Protein AF-I1A5H7-F1 (afdb_monomer_lite)

Secondary structure (DSSP, 8-state):
-HHHHHHHHHHHHTSHHHHHHHHHHHHHHHHHHHHHHHH-TT--HHHHHHHHHHHHHHHHHHHHHHHHIIIIIIHHHHHHHHHHHHHS--HHHHHHHTTS-HHHHHHHHHHHHHHHHHHHTSPPPPTHHHHHHHHHHHHHHHHHHHHHHH-

Organism: NCBI:txid1131455

Structure (mmCIF, N/CA/C/O backbone):
data_AF-I1A5H7-F1
#
_entry.id   AF-I1A5H7-F1
#
loop_
_atom_site.group_PDB
_atom_site.id
_atom_site.type_symbol
_atom_site.label_atom_id
_atom_site.label_alt_id
_atom_site.label_comp_id
_atom_site.label_asym_id
_atom_site.label_entity_id
_atom_site.label_seq_id
_atom_site.pdbx_PDB_ins_code
_atom_site.Cartn_x
_atom_site.Cartn_y
_atom_site.Cartn_z
_atom_site.occupancy
_atom_site.B_iso_or_equiv
_atom_site.auth_seq_id
_atom_site.auth_comp_id
_atom_site.auth_asym_id
_atom_site.auth_atom_id
_atom_site.pdbx_PDB_model_num
ATOM 1 N N . MET A 1 1 ? 13.169 -11.296 19.322 1.00 62.72 1 MET A N 1
ATOM 2 C CA . MET A 1 1 ? 12.730 -10.074 18.607 1.00 62.72 1 MET A CA 1
ATOM 3 C C . MET A 1 1 ? 12.552 -10.312 17.104 1.00 62.72 1 MET A C 1
ATOM 5 O O . MET A 1 1 ? 11.438 -10.157 16.626 1.00 62.72 1 MET A O 1
ATOM 9 N N . ILE A 1 2 ? 13.574 -10.792 16.380 1.00 65.00 2 ILE A N 1
ATOM 10 C CA . ILE A 1 2 ? 13.511 -11.066 14.923 1.00 65.00 2 ILE A CA 1
ATOM 11 C C . ILE A 1 2 ? 12.393 -12.058 14.541 1.00 65.00 2 ILE A C 1
ATOM 13 O O . ILE A 1 2 ? 11.619 -11.797 13.626 1.00 65.00 2 ILE A O 1
ATOM 17 N N . ARG A 1 3 ? 12.229 -13.155 15.295 1.00 65.25 3 ARG A N 1
ATOM 18 C CA . ARG A 1 3 ? 11.170 -14.156 15.056 1.00 65.25 3 ARG A CA 1
ATOM 19 C C . ARG A 1 3 ? 9.748 -13.570 15.105 1.00 65.25 3 ARG A C 1
ATOM 21 O O . ARG A 1 3 ? 8.908 -13.980 14.312 1.00 65.25 3 ARG A O 1
ATOM 28 N N . ASN A 1 4 ? 9.511 -12.572 15.962 1.00 72.69 4 ASN A N 1
ATOM 29 C CA . ASN A 1 4 ? 8.218 -11.882 16.053 1.00 72.69 4 ASN A CA 1
ATOM 30 C C . ASN A 1 4 ? 7.985 -10.935 14.867 1.00 72.69 4 ASN A C 1
ATOM 32 O O . ASN A 1 4 ? 6.848 -10.708 14.471 1.00 72.69 4 ASN A O 1
ATOM 36 N N . ILE A 1 5 ? 9.048 -10.384 14.273 1.00 74.50 5 ILE A N 1
ATOM 37 C CA . ILE A 1 5 ? 8.934 -9.541 13.076 1.00 74.50 5 ILE A CA 1
ATOM 38 C C . ILE A 1 5 ? 8.510 -10.405 11.885 1.00 74.50 5 ILE A C 1
ATOM 40 O O . ILE A 1 5 ? 7.556 -10.064 11.190 1.00 74.50 5 ILE A O 1
ATOM 44 N N . PHE A 1 6 ? 9.154 -11.559 11.693 1.00 78.38 6 PHE A N 1
ATOM 45 C CA . PHE A 1 6 ? 8.797 -12.486 10.617 1.00 78.38 6 PHE A CA 1
ATOM 46 C C . PHE A 1 6 ? 7.381 -13.052 10.758 1.00 78.38 6 PHE A C 1
ATOM 48 O O . PHE A 1 6 ? 6.673 -13.149 9.754 1.00 78.38 6 PHE A O 1
ATOM 55 N N . SER A 1 7 ? 6.936 -13.389 11.976 1.00 78.19 7 SER A N 1
ATOM 56 C CA . SER A 1 7 ? 5.548 -13.821 12.189 1.00 78.19 7 SER A CA 1
ATOM 57 C C . SER A 1 7 ? 4.562 -12.708 11.838 1.00 78.19 7 SER A C 1
ATOM 59 O O . SER A 1 7 ? 3.627 -12.948 11.080 1.00 78.19 7 SER A O 1
ATOM 61 N N . ASN A 1 8 ? 4.826 -11.475 12.281 1.00 79.25 8 ASN A N 1
ATOM 62 C CA . ASN A 1 8 ? 3.967 -10.331 11.984 1.00 79.25 8 ASN A CA 1
ATOM 63 C C . ASN A 1 8 ? 3.888 -10.049 10.478 1.00 79.25 8 ASN A C 1
ATOM 65 O O . ASN A 1 8 ? 2.800 -9.820 9.961 1.00 79.25 8 ASN A O 1
ATOM 69 N N . ILE A 1 9 ? 5.013 -10.109 9.759 1.00 82.25 9 ILE A N 1
ATOM 70 C CA . ILE A 1 9 ? 5.043 -9.949 8.297 1.00 82.25 9 ILE A CA 1
ATOM 71 C C . ILE A 1 9 ? 4.201 -11.037 7.621 1.00 82.25 9 ILE A C 1
ATOM 73 O O . ILE A 1 9 ? 3.347 -10.728 6.788 1.00 82.25 9 ILE A O 1
ATOM 77 N N . LYS A 1 10 ? 4.397 -12.305 8.006 1.00 85.06 10 LYS A N 1
ATOM 78 C CA . LYS A 1 10 ? 3.643 -13.443 7.459 1.00 85.06 10 LYS A CA 1
ATOM 79 C C . LYS A 1 10 ? 2.139 -13.300 7.693 1.00 85.06 10 LYS A C 1
ATOM 81 O O . LYS A 1 10 ? 1.350 -13.654 6.817 1.00 85.06 10 LYS A O 1
ATOM 86 N N . ASP A 1 11 ? 1.745 -12.783 8.849 1.00 84.56 11 ASP A N 1
ATOM 87 C CA . ASP A 1 11 ? 0.341 -12.558 9.175 1.00 84.56 11 ASP A CA 1
ATOM 88 C C . ASP A 1 11 ? -0.251 -11.380 8.396 1.00 84.56 11 ASP A C 1
ATOM 90 O O . ASP A 1 11 ? -1.398 -11.468 7.959 1.00 84.56 11 ASP A O 1
ATOM 94 N N . GLU A 1 12 ? 0.511 -10.309 8.152 1.00 85.25 12 GLU A N 1
ATOM 95 C CA . GLU A 1 12 ? 0.067 -9.193 7.302 1.00 85.25 12 GLU A CA 1
ATOM 96 C C . GLU A 1 12 ? -0.161 -9.622 5.848 1.00 85.25 12 GLU A C 1
ATOM 98 O O . GLU A 1 12 ? -1.170 -9.228 5.262 1.00 85.25 12 GLU A O 1
ATOM 103 N N . PHE A 1 13 ? 0.691 -10.489 5.286 1.00 84.62 13 PHE A N 1
ATOM 104 C CA . PHE A 1 13 ? 0.500 -11.023 3.929 1.00 84.62 13 PHE A CA 1
ATOM 105 C C . PHE A 1 13 ? -0.827 -11.771 3.753 1.00 84.62 13 PHE A C 1
ATOM 107 O O . PHE A 1 13 ? -1.352 -11.823 2.649 1.00 84.62 13 PHE A O 1
ATOM 114 N N . LYS A 1 14 ? -1.414 -12.321 4.823 1.00 85.81 14 LYS A N 1
ATOM 115 C CA . LYS A 1 14 ? -2.718 -13.005 4.762 1.00 85.81 14 LYS A CA 1
ATOM 116 C C . LYS A 1 14 ? -3.908 -12.046 4.828 1.00 85.81 14 LYS A C 1
ATOM 118 O O . LYS A 1 14 ? -5.048 -12.464 4.612 1.00 85.81 14 LYS A O 1
ATOM 123 N N . LYS A 1 15 ? -3.696 -10.773 5.175 1.00 87.06 15 LYS A N 1
ATOM 124 C CA . LYS A 1 15 ? -4.795 -9.823 5.383 1.00 87.06 15 LYS A CA 1
ATOM 125 C C . LYS A 1 15 ? -5.260 -9.235 4.058 1.00 87.06 15 LYS A C 1
ATOM 127 O O . LYS A 1 15 ? -4.468 -8.762 3.253 1.00 87.06 15 LYS A O 1
ATOM 132 N N . LYS A 1 16 ? -6.583 -9.136 3.889 1.00 87.06 16 LYS A N 1
ATOM 133 C CA . LYS A 1 16 ? -7.209 -8.510 2.707 1.00 87.06 16 LYS A CA 1
ATOM 134 C C . LYS A 1 16 ? -6.690 -7.093 2.440 1.00 87.06 16 LYS A C 1
ATOM 136 O O . LYS A 1 16 ? -6.450 -6.741 1.294 1.00 87.06 16 LYS A O 1
ATOM 141 N N . HIS A 1 17 ? -6.470 -6.305 3.496 1.00 85.38 17 HIS A N 1
ATOM 142 C CA . HIS A 1 17 ? -5.977 -4.933 3.371 1.00 85.38 17 HIS A CA 1
ATOM 143 C C . HIS A 1 17 ? -4.606 -4.847 2.694 1.00 85.38 17 HIS A C 1
ATOM 145 O O . HIS A 1 17 ? -4.389 -3.908 1.936 1.00 85.38 17 HIS A O 1
ATOM 151 N N . PHE A 1 18 ? -3.714 -5.820 2.916 1.00 91.12 18 PHE A N 1
ATOM 152 C CA . PHE A 1 18 ? -2.419 -5.854 2.241 1.00 91.12 18 PHE A CA 1
ATOM 153 C C . PHE A 1 18 ? -2.599 -5.906 0.721 1.00 91.12 18 PHE A C 1
ATOM 155 O O . PHE A 1 18 ? -2.078 -5.046 0.014 1.00 91.12 18 PHE A O 1
ATOM 162 N N . TYR A 1 19 ? -3.423 -6.839 0.238 1.00 91.75 19 TYR A N 1
ATOM 163 C CA . TYR A 1 19 ? -3.720 -6.983 -1.186 1.00 91.75 19 TYR A CA 1
ATOM 164 C C . TYR A 1 19 ? -4.467 -5.782 -1.766 1.00 91.75 19 TYR A C 1
ATOM 166 O O . TYR A 1 19 ? -4.194 -5.392 -2.895 1.00 91.75 19 TYR A O 1
ATOM 174 N N . SER A 1 20 ? -5.371 -5.153 -1.007 1.00 91.50 20 SER A N 1
ATOM 175 C CA . SER A 1 20 ? -6.047 -3.931 -1.464 1.00 91.50 20 SER A CA 1
ATOM 176 C C . SER A 1 20 ? -5.057 -2.797 -1.740 1.00 91.50 20 SER A C 1
ATOM 178 O O . SER A 1 20 ? -5.151 -2.147 -2.779 1.00 91.50 20 SER A O 1
ATOM 180 N N . PHE A 1 21 ? -4.086 -2.578 -0.845 1.00 92.56 21 PHE A N 1
ATOM 181 C CA . PHE A 1 21 ? -3.037 -1.580 -1.071 1.00 92.56 21 PHE A CA 1
ATOM 182 C C . PHE A 1 21 ? -2.072 -2.002 -2.176 1.00 92.56 21 PHE A C 1
ATOM 184 O O . PHE A 1 21 ? -1.671 -1.163 -2.972 1.00 92.56 21 PHE A O 1
ATOM 191 N N . PHE A 1 22 ? -1.754 -3.288 -2.283 1.00 94.50 22 PHE A N 1
ATOM 192 C CA . PHE A 1 22 ? -0.909 -3.786 -3.362 1.00 94.50 22 PHE A CA 1
ATOM 193 C C . PHE A 1 22 ? -1.534 -3.549 -4.743 1.00 94.50 22 PHE A C 1
ATOM 195 O O . PHE A 1 22 ? -0.881 -3.003 -5.631 1.00 94.50 22 PHE A O 1
ATOM 202 N N . ILE A 1 23 ? -2.824 -3.865 -4.902 1.00 95.62 23 ILE A N 1
ATOM 203 C CA . ILE A 1 23 ? -3.583 -3.601 -6.133 1.00 95.62 23 ILE A CA 1
ATOM 204 C C . ILE A 1 23 ? -3.615 -2.101 -6.438 1.00 95.62 23 ILE A C 1
ATOM 206 O O . ILE A 1 23 ? -3.381 -1.717 -7.579 1.00 95.62 23 ILE A O 1
ATOM 210 N N . LEU A 1 24 ? -3.837 -1.246 -5.432 1.00 94.88 24 LEU A N 1
ATOM 211 C CA . LEU A 1 24 ? -3.755 0.210 -5.603 1.00 94.88 24 LEU A CA 1
ATOM 212 C C . LEU A 1 24 ? -2.385 0.626 -6.168 1.00 94.88 24 LEU A C 1
ATOM 214 O O . LEU A 1 24 ? -2.320 1.420 -7.103 1.00 94.88 24 LEU A O 1
ATOM 218 N N . GLY A 1 25 ? -1.299 0.059 -5.636 1.00 95.44 25 GLY A N 1
ATOM 219 C CA . GLY A 1 25 ? 0.056 0.302 -6.131 1.00 95.44 25 GLY A CA 1
ATOM 220 C C . GLY A 1 25 ? 0.233 -0.125 -7.588 1.00 95.44 25 GLY A C 1
ATOM 221 O O . GLY A 1 25 ? 0.780 0.634 -8.381 1.00 95.44 25 GLY A O 1
ATOM 222 N N . ILE A 1 26 ? -0.287 -1.297 -7.968 1.00 96.50 26 ILE A N 1
ATOM 223 C CA . ILE A 1 26 ? -0.255 -1.773 -9.361 1.00 96.50 26 ILE A CA 1
ATOM 224 C C . ILE A 1 26 ? -1.014 -0.814 -10.280 1.00 96.50 26 ILE A C 1
ATOM 226 O O . ILE A 1 26 ? -0.520 -0.486 -11.358 1.00 96.50 26 ILE A O 1
ATOM 230 N N . VAL A 1 27 ? -2.192 -0.341 -9.869 1.00 96.88 27 VAL A N 1
ATOM 231 C CA . VAL A 1 27 ? -2.989 0.610 -10.658 1.00 96.88 27 VAL A CA 1
ATOM 232 C C . VAL A 1 27 ? -2.221 1.915 -10.871 1.00 96.88 27 VAL A C 1
ATOM 234 O O . VAL A 1 27 ? -2.149 2.398 -11.995 1.00 96.88 27 VAL A O 1
ATOM 237 N N . ILE A 1 28 ? -1.588 2.460 -9.828 1.00 95.75 28 ILE A N 1
ATOM 238 C CA . ILE A 1 28 ? -0.770 3.678 -9.939 1.00 95.75 28 ILE A CA 1
ATOM 239 C C . ILE A 1 28 ? 0.427 3.446 -10.870 1.00 95.75 28 ILE A C 1
ATOM 241 O O . ILE A 1 28 ? 0.665 4.235 -11.783 1.00 95.75 28 ILE A O 1
ATOM 245 N N . PHE A 1 29 ? 1.152 2.346 -10.669 1.00 97.19 29 PHE A N 1
ATOM 246 C CA . PHE A 1 29 ? 2.314 1.988 -11.476 1.00 97.19 29 PHE A CA 1
ATOM 247 C C . PHE A 1 29 ? 1.953 1.854 -12.961 1.00 97.19 29 PHE A C 1
ATOM 249 O O . PHE A 1 29 ? 2.572 2.482 -13.819 1.00 97.19 29 PHE A O 1
ATOM 256 N N . THR A 1 30 ? 0.917 1.072 -13.267 1.00 95.94 30 THR A N 1
ATOM 257 C CA . THR A 1 30 ? 0.454 0.844 -14.644 1.00 95.94 30 THR A CA 1
ATOM 258 C C . THR A 1 30 ? -0.089 2.114 -15.279 1.00 95.94 30 THR A C 1
ATOM 260 O O . THR A 1 30 ? 0.204 2.367 -16.444 1.00 95.94 30 THR A O 1
ATOM 263 N N . PHE A 1 31 ? -0.803 2.953 -14.526 1.00 96.44 31 PHE A N 1
ATOM 264 C CA . PHE A 1 31 ? -1.275 4.245 -15.016 1.00 96.44 31 PHE A CA 1
ATOM 265 C C . PHE A 1 31 ? -0.117 5.139 -15.479 1.00 96.44 31 PHE A C 1
ATOM 267 O O . PHE A 1 31 ? -0.185 5.693 -16.575 1.00 96.44 31 PHE A O 1
ATOM 274 N N . ILE A 1 32 ? 0.968 5.233 -14.699 1.00 94.94 32 ILE A N 1
ATOM 275 C CA . ILE A 1 32 ? 2.162 6.012 -15.074 1.00 94.94 32 ILE A CA 1
ATOM 276 C C . ILE A 1 32 ? 2.784 5.466 -16.368 1.00 94.94 32 ILE A C 1
ATOM 278 O O . ILE A 1 32 ? 3.094 6.235 -17.280 1.00 94.94 32 ILE A O 1
ATOM 282 N N . VAL A 1 33 ? 2.939 4.143 -16.463 1.00 94.62 33 VAL A N 1
ATOM 283 C CA . VAL A 1 33 ? 3.532 3.485 -17.638 1.00 94.62 33 VAL A CA 1
ATOM 284 C C . VAL A 1 33 ? 2.669 3.698 -18.886 1.00 94.62 33 VAL A C 1
ATOM 286 O O . VAL A 1 33 ? 3.181 4.107 -19.926 1.00 94.62 33 VAL A O 1
ATOM 289 N N . VAL A 1 34 ? 1.355 3.482 -18.792 1.00 94.25 34 VAL A N 1
ATOM 290 C CA . VAL A 1 34 ? 0.422 3.663 -19.916 1.00 94.25 34 VAL A CA 1
ATOM 291 C C . VAL A 1 34 ? 0.375 5.125 -20.356 1.00 94.25 34 VAL A C 1
ATOM 293 O O . VAL A 1 34 ? 0.473 5.399 -21.551 1.00 94.25 34 VAL A O 1
ATOM 296 N N . ALA A 1 35 ? 0.291 6.071 -19.416 1.00 93.62 35 ALA A N 1
ATOM 297 C CA . ALA A 1 35 ? 0.281 7.500 -19.728 1.00 93.62 35 ALA A CA 1
ATOM 298 C C . ALA A 1 35 ? 1.530 7.933 -20.514 1.00 93.62 35 ALA A C 1
ATOM 300 O O . ALA A 1 35 ? 1.440 8.768 -21.416 1.00 93.62 35 ALA A O 1
ATOM 301 N N . TYR A 1 36 ? 2.686 7.338 -20.212 1.00 92.88 36 TYR A N 1
ATOM 302 C CA . TYR A 1 36 ? 3.916 7.584 -20.956 1.00 92.88 36 TYR A CA 1
ATOM 303 C C . TYR A 1 36 ? 3.831 7.081 -22.404 1.00 92.88 36 TYR A C 1
ATOM 305 O O . TYR A 1 36 ? 4.102 7.847 -23.327 1.00 92.88 36 TYR A O 1
ATOM 313 N N . PHE A 1 37 ? 3.404 5.834 -22.624 1.00 91.19 37 PHE A N 1
ATOM 314 C CA . PHE A 1 37 ? 3.316 5.261 -23.974 1.00 91.19 37 PHE A CA 1
ATOM 315 C C . PHE A 1 37 ? 2.252 5.921 -24.851 1.00 91.19 37 PHE A C 1
ATOM 317 O O . PHE A 1 37 ? 2.461 6.058 -26.054 1.00 91.19 37 PHE A O 1
ATOM 324 N N . VAL A 1 38 ? 1.149 6.390 -24.262 1.00 91.56 38 VAL A N 1
ATOM 325 C CA . VAL A 1 38 ? 0.142 7.183 -24.986 1.00 91.56 38 VAL A CA 1
ATOM 326 C C . VAL A 1 38 ? 0.755 8.477 -25.533 1.00 91.56 38 VAL A C 1
ATOM 328 O O . VAL A 1 38 ? 0.420 8.901 -26.636 1.00 91.56 38 VAL A O 1
ATOM 331 N N . ARG A 1 39 ? 1.675 9.100 -24.786 1.00 91.56 39 ARG A N 1
ATOM 332 C CA . ARG A 1 39 ? 2.352 10.337 -25.200 1.00 91.56 39 ARG A CA 1
ATOM 333 C C . ARG A 1 39 ? 3.535 10.091 -26.142 1.00 91.56 39 ARG A C 1
ATOM 335 O O . ARG A 1 39 ? 3.810 10.933 -26.993 1.00 91.56 39 ARG A O 1
ATOM 342 N N . PHE A 1 40 ? 4.231 8.967 -25.988 1.00 89.25 40 PHE A N 1
ATOM 343 C CA . PHE A 1 40 ? 5.445 8.627 -26.733 1.00 89.25 40 PHE A CA 1
ATOM 344 C C . PHE A 1 40 ? 5.351 7.211 -27.335 1.00 89.25 40 PHE A C 1
ATOM 346 O O . PHE A 1 40 ? 5.995 6.280 -26.840 1.00 89.25 40 PHE A O 1
ATOM 353 N N . PRO A 1 41 ? 4.576 7.022 -28.419 1.00 84.25 41 PRO A N 1
ATOM 354 C CA . PRO A 1 41 ? 4.310 5.694 -28.980 1.00 84.25 41 PRO A CA 1
ATOM 355 C C . PRO A 1 41 ? 5.551 5.010 -29.580 1.00 84.25 41 PRO A C 1
ATOM 357 O O . PRO A 1 41 ? 5.660 3.791 -29.522 1.00 84.25 41 PRO A O 1
ATOM 360 N N . ASN A 1 42 ? 6.529 5.775 -30.082 1.00 86.69 42 ASN A N 1
ATOM 361 C CA . ASN A 1 42 ? 7.741 5.250 -30.737 1.00 86.69 42 ASN A CA 1
ATOM 362 C C . ASN A 1 42 ? 8.960 5.204 -29.796 1.00 86.69 42 ASN A C 1
ATOM 364 O O . ASN A 1 42 ? 10.080 5.543 -30.179 1.00 86.69 42 ASN A O 1
ATOM 368 N N . SER A 1 43 ? 8.738 4.844 -28.534 1.00 82.38 43 SER A N 1
ATOM 369 C CA . SER A 1 43 ? 9.790 4.815 -27.513 1.00 82.38 43 SER A CA 1
ATOM 370 C C . SER A 1 43 ? 10.768 3.655 -27.723 1.00 82.38 43 SER A C 1
ATOM 372 O O . SER A 1 43 ? 10.356 2.521 -27.951 1.00 82.38 43 SER A O 1
ATOM 374 N N . SER A 1 44 ? 12.073 3.918 -27.594 1.00 83.75 44 SER A N 1
ATOM 375 C CA . SER A 1 44 ? 13.104 2.872 -27.614 1.00 83.75 44 SER A CA 1
ATOM 376 C C . SER A 1 44 ? 13.047 1.997 -26.356 1.00 83.75 44 SER A C 1
ATOM 378 O O . SER A 1 44 ? 12.568 2.429 -25.308 1.00 83.75 44 SER A O 1
ATOM 380 N N . THR A 1 45 ? 13.604 0.787 -26.419 1.00 78.69 45 THR A N 1
ATOM 381 C CA . THR A 1 45 ? 13.692 -0.150 -25.280 1.00 78.69 45 THR A CA 1
ATOM 382 C C . THR A 1 45 ? 14.353 0.464 -24.042 1.00 78.69 45 THR A C 1
ATOM 384 O O . THR A 1 45 ? 13.885 0.257 -22.923 1.00 78.69 45 THR A O 1
ATOM 387 N N . LYS A 1 46 ? 15.383 1.295 -24.226 1.00 80.75 46 LYS A N 1
ATOM 388 C CA . LYS A 1 46 ? 16.038 2.029 -23.132 1.00 80.75 46 LYS A CA 1
ATOM 389 C C . LYS A 1 46 ? 15.092 3.011 -22.425 1.00 80.75 46 LYS A C 1
ATOM 391 O O . LYS A 1 46 ? 15.106 3.125 -21.197 1.00 80.75 46 LYS A O 1
ATOM 396 N N . ASN A 1 47 ? 14.205 3.657 -23.183 1.00 85.75 47 ASN A N 1
ATOM 397 C CA . ASN A 1 47 ? 13.180 4.541 -22.627 1.00 85.75 47 ASN A CA 1
ATOM 398 C C . ASN A 1 47 ? 12.109 3.755 -21.850 1.00 85.75 47 ASN A C 1
ATOM 400 O O . ASN A 1 47 ? 11.572 4.268 -20.869 1.00 85.75 47 ASN A O 1
ATOM 404 N N . ILE A 1 48 ? 11.846 2.495 -22.223 1.00 87.31 48 ILE A N 1
ATOM 405 C CA . ILE A 1 48 ? 10.922 1.609 -21.495 1.00 87.31 48 ILE A CA 1
ATOM 406 C C . ILE A 1 48 ? 11.448 1.321 -20.086 1.00 87.31 48 ILE A C 1
ATOM 408 O O . ILE A 1 48 ? 10.732 1.506 -19.104 1.00 87.31 48 ILE A O 1
ATOM 412 N N . PHE A 1 49 ? 12.712 0.916 -19.950 1.00 88.50 49 PHE A N 1
ATOM 413 C CA . PHE A 1 49 ? 13.277 0.673 -18.619 1.00 88.50 49 PHE A CA 1
ATOM 414 C C . PHE A 1 49 ? 13.405 1.957 -17.800 1.00 88.50 49 PHE A C 1
ATOM 416 O O . PHE A 1 49 ? 13.183 1.919 -16.588 1.00 88.50 49 PHE A O 1
ATOM 423 N N . SER A 1 50 ? 13.650 3.091 -18.467 1.00 90.00 50 SER A N 1
ATOM 424 C CA . SER A 1 50 ? 13.607 4.409 -17.830 1.00 90.00 50 SER A CA 1
ATOM 425 C C . SER A 1 50 ? 12.269 4.680 -17.146 1.00 90.00 50 SER A C 1
ATOM 427 O O . SER A 1 50 ? 12.225 4.995 -15.956 1.00 90.00 50 SER A O 1
ATOM 429 N N . ILE A 1 51 ? 11.155 4.499 -17.861 1.00 94.12 51 ILE A N 1
ATOM 430 C CA . ILE A 1 51 ? 9.837 4.744 -17.272 1.00 94.12 51 ILE A CA 1
ATOM 431 C C . ILE A 1 51 ? 9.476 3.707 -16.201 1.00 94.12 51 ILE A C 1
ATOM 433 O O . ILE A 1 51 ? 8.862 4.070 -15.200 1.00 94.12 51 ILE A O 1
ATOM 437 N N . LEU A 1 52 ? 9.889 2.442 -16.349 1.00 94.69 52 LEU A N 1
ATOM 438 C CA . LEU A 1 52 ? 9.609 1.394 -15.360 1.00 94.69 52 LEU A CA 1
ATOM 439 C C . LEU A 1 52 ? 10.281 1.680 -14.009 1.00 94.69 52 LEU A C 1
ATOM 441 O O . LEU A 1 52 ? 9.625 1.591 -12.962 1.00 94.69 52 LEU A O 1
ATOM 445 N N . PHE A 1 53 ? 11.561 2.074 -13.999 1.00 93.88 53 PHE A N 1
ATOM 446 C CA . PHE A 1 53 ? 12.213 2.422 -12.736 1.00 93.88 53 PHE A CA 1
ATOM 447 C C . PHE A 1 53 ? 11.601 3.703 -12.141 1.00 93.88 53 PHE A C 1
ATOM 449 O O . PHE A 1 53 ? 11.313 3.740 -10.947 1.00 93.88 53 PHE A O 1
ATOM 456 N N . VAL A 1 54 ? 11.296 4.726 -12.950 1.00 95.00 54 VAL A N 1
ATOM 457 C CA . VAL A 1 54 ? 10.660 5.955 -12.438 1.00 95.00 54 VAL A CA 1
ATOM 458 C C . VAL A 1 54 ? 9.288 5.647 -11.833 1.00 95.00 54 VAL A C 1
ATOM 460 O O . VAL A 1 54 ? 9.003 6.061 -10.710 1.00 95.00 54 VAL A O 1
ATOM 463 N N . ALA A 1 55 ? 8.452 4.876 -12.529 1.00 96.62 55 ALA A N 1
ATOM 464 C CA . ALA A 1 55 ? 7.118 4.514 -12.060 1.00 96.62 55 ALA A CA 1
ATOM 465 C C . ALA A 1 55 ? 7.167 3.721 -10.745 1.00 96.62 55 ALA A C 1
ATOM 467 O O . ALA A 1 55 ? 6.385 3.985 -9.829 1.00 96.62 55 ALA A O 1
ATOM 468 N N . SER A 1 56 ? 8.100 2.774 -10.620 1.00 96.62 56 SER A N 1
ATOM 469 C CA . SER A 1 56 ? 8.274 1.987 -9.390 1.00 96.62 56 SER A CA 1
ATOM 470 C C . SER A 1 56 ? 8.772 2.837 -8.214 1.00 96.62 56 SER A C 1
ATOM 472 O O . SER A 1 56 ? 8.232 2.714 -7.111 1.00 96.62 56 SER A O 1
ATOM 474 N N . LEU A 1 57 ? 9.699 3.773 -8.450 1.00 97.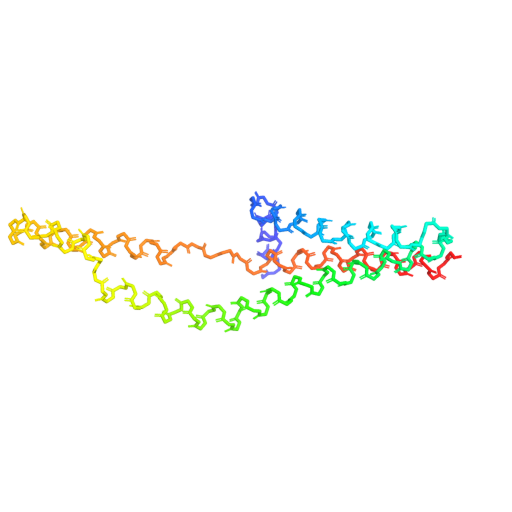06 57 LEU A N 1
ATOM 475 C CA . LEU A 1 57 ? 10.160 4.725 -7.436 1.00 97.06 57 LEU A CA 1
ATOM 476 C C . LEU A 1 57 ? 9.021 5.631 -6.955 1.00 97.06 57 LEU A C 1
ATOM 478 O O . LEU A 1 57 ? 8.781 5.738 -5.752 1.00 97.06 57 LEU A O 1
ATOM 482 N N . VAL A 1 58 ? 8.283 6.242 -7.887 1.00 96.81 58 VAL A N 1
ATOM 483 C CA . VAL A 1 58 ? 7.141 7.116 -7.572 1.00 96.81 58 VAL A CA 1
ATOM 484 C C . VAL A 1 58 ? 6.084 6.351 -6.776 1.00 96.81 58 VAL A C 1
ATOM 486 O O . VAL A 1 58 ? 5.610 6.837 -5.750 1.00 96.81 58 VAL A O 1
ATOM 489 N N . THR A 1 59 ? 5.759 5.125 -7.190 1.00 96.75 59 THR A N 1
ATOM 490 C CA . THR A 1 59 ? 4.780 4.282 -6.487 1.00 96.75 59 THR A CA 1
ATOM 491 C C . THR A 1 59 ? 5.243 3.946 -5.065 1.00 96.75 59 THR A C 1
ATOM 493 O O . THR A 1 59 ? 4.452 4.019 -4.124 1.00 96.75 59 THR A O 1
ATOM 496 N N . SER A 1 60 ? 6.532 3.644 -4.874 1.00 96.69 60 SER A N 1
ATOM 497 C CA . SER A 1 60 ? 7.100 3.405 -3.542 1.00 96.69 60 SER A CA 1
ATOM 498 C C . SER A 1 60 ? 7.013 4.643 -2.643 1.00 96.69 60 SER A C 1
ATOM 500 O O . SER A 1 60 ? 6.559 4.548 -1.498 1.00 96.69 60 SER A O 1
ATOM 502 N N . LEU A 1 61 ? 7.374 5.815 -3.174 1.00 96.44 61 LEU A N 1
ATOM 503 C CA . LEU A 1 61 ? 7.307 7.084 -2.448 1.00 96.44 61 LEU A CA 1
ATOM 504 C C . LEU A 1 61 ? 5.875 7.443 -2.047 1.00 96.44 61 LEU A C 1
ATOM 506 O O . LEU A 1 61 ? 5.661 7.921 -0.935 1.00 96.44 61 LEU A O 1
ATOM 510 N N . ILE A 1 62 ? 4.883 7.157 -2.892 1.00 95.56 62 ILE A N 1
ATOM 511 C CA . ILE A 1 62 ? 3.470 7.378 -2.559 1.00 95.56 62 ILE A CA 1
ATOM 512 C C . ILE A 1 62 ? 3.071 6.594 -1.303 1.00 95.56 62 ILE A C 1
ATOM 514 O O . ILE A 1 62 ? 2.434 7.159 -0.414 1.00 95.56 62 ILE A O 1
ATOM 518 N N . PHE A 1 63 ? 3.478 5.328 -1.165 1.00 94.94 63 PHE A N 1
ATOM 519 C CA . PHE A 1 63 ? 3.186 4.563 0.054 1.00 94.94 63 PHE A CA 1
ATOM 520 C C . PHE A 1 63 ? 3.864 5.145 1.299 1.00 94.94 63 PHE A C 1
ATOM 522 O O . PHE A 1 63 ? 3.250 5.156 2.371 1.00 94.94 63 PHE A O 1
ATOM 529 N N . ILE A 1 64 ? 5.084 5.672 1.165 1.00 93.00 64 ILE A N 1
ATOM 530 C CA . ILE A 1 64 ? 5.785 6.369 2.254 1.00 93.00 64 ILE A CA 1
ATOM 531 C C . ILE A 1 64 ? 5.038 7.654 2.631 1.00 93.00 64 ILE A C 1
ATOM 533 O O . ILE A 1 64 ? 4.804 7.903 3.812 1.00 93.00 64 ILE A O 1
ATOM 537 N N . ILE A 1 65 ? 4.596 8.443 1.651 1.00 92.62 65 ILE A N 1
ATOM 538 C CA . ILE A 1 65 ? 3.821 9.667 1.892 1.00 92.62 65 ILE A CA 1
ATOM 539 C C . ILE A 1 65 ? 2.503 9.335 2.598 1.00 92.62 65 ILE A C 1
ATOM 541 O O . ILE A 1 65 ? 2.174 9.963 3.603 1.00 92.62 65 ILE A O 1
ATOM 545 N N . ILE A 1 66 ? 1.771 8.313 2.141 1.00 89.75 66 ILE A N 1
ATOM 546 C CA . ILE A 1 66 ? 0.527 7.865 2.789 1.00 89.75 66 ILE A CA 1
ATOM 547 C C . ILE A 1 66 ? 0.792 7.456 4.243 1.00 89.75 66 ILE A C 1
ATOM 549 O O . ILE A 1 66 ? 0.015 7.806 5.134 1.00 89.75 66 ILE A O 1
ATOM 553 N N . LEU A 1 67 ? 1.892 6.747 4.507 1.00 90.00 67 LEU A N 1
ATOM 554 C CA . LEU A 1 67 ? 2.301 6.388 5.862 1.00 90.00 67 LEU A CA 1
ATOM 555 C C . LEU A 1 67 ? 2.571 7.636 6.718 1.00 90.00 67 LEU A C 1
ATOM 557 O O . LEU A 1 67 ? 2.051 7.723 7.831 1.00 90.00 67 LEU A O 1
ATOM 561 N N . LEU A 1 68 ? 3.351 8.596 6.218 1.00 87.88 68 LEU A N 1
ATOM 562 C CA . LEU A 1 68 ? 3.674 9.831 6.941 1.00 87.88 68 LEU A CA 1
ATOM 563 C C . LEU A 1 68 ? 2.413 10.647 7.250 1.00 87.88 68 LEU A C 1
ATOM 565 O O . LEU A 1 68 ? 2.228 11.090 8.384 1.00 87.88 68 LEU A O 1
ATOM 569 N N . LEU A 1 69 ? 1.499 10.764 6.284 1.00 86.75 69 LEU A N 1
ATOM 570 C CA . LEU A 1 69 ? 0.198 11.410 6.477 1.00 86.75 69 LEU A CA 1
ATOM 571 C C . LEU A 1 69 ? -0.644 10.680 7.528 1.00 86.75 69 LEU A C 1
ATOM 573 O O . LEU A 1 69 ? -1.258 11.313 8.389 1.00 86.75 69 LEU A O 1
ATOM 577 N N . LYS A 1 70 ? -0.648 9.346 7.506 1.00 83.25 70 LYS A N 1
ATOM 578 C CA . LYS A 1 70 ? -1.364 8.540 8.496 1.00 83.25 70 LYS A CA 1
ATOM 579 C C . LYS A 1 70 ? -0.794 8.728 9.906 1.00 83.25 70 LYS A C 1
ATOM 581 O O . LYS A 1 70 ? -1.563 8.857 10.857 1.00 83.25 70 LYS A O 1
ATOM 586 N N . VAL A 1 71 ? 0.531 8.736 10.048 1.00 80.25 71 VAL A N 1
ATOM 587 C CA . VAL A 1 71 ? 1.207 8.836 11.350 1.00 80.25 71 VAL A CA 1
ATOM 588 C C . VAL A 1 71 ? 1.118 10.248 11.926 1.00 80.25 71 VAL A C 1
ATOM 590 O O . VAL A 1 71 ? 0.780 10.386 13.101 1.00 80.25 71 VAL A O 1
ATOM 593 N N . GLY A 1 72 ? 1.393 11.278 11.123 1.00 72.62 72 GLY A N 1
ATOM 594 C CA . GLY A 1 72 ? 1.431 12.668 11.580 1.00 72.62 72 GLY A CA 1
ATOM 595 C C . GLY A 1 72 ? 0.060 13.341 11.593 1.00 72.62 72 GLY A C 1
ATOM 596 O O . GLY A 1 72 ? -0.410 13.805 12.630 1.00 72.62 72 GLY A O 1
ATOM 597 N N . PHE A 1 73 ? -0.611 13.378 10.443 1.00 67.88 73 PHE A N 1
ATOM 598 C CA . PHE A 1 73 ? -1.817 14.187 10.254 1.00 67.88 73 PHE A CA 1
ATOM 599 C C . PHE A 1 73 ? -3.080 13.476 10.758 1.00 67.88 73 PHE A C 1
ATOM 601 O O . PHE A 1 73 ? -3.880 14.041 11.508 1.00 67.88 73 PHE A O 1
ATOM 608 N N . TRP A 1 74 ? -3.247 12.199 10.404 1.00 67.19 74 TRP A N 1
ATOM 609 C CA . TRP A 1 74 ? -4.486 11.471 10.686 1.00 67.19 74 TRP A CA 1
ATOM 610 C C . TRP A 1 74 ? -4.654 11.117 12.166 1.00 67.19 74 TRP A C 1
ATOM 612 O O . TRP A 1 74 ? -5.771 11.142 12.681 1.00 67.19 74 TRP A O 1
ATOM 622 N N . ASN A 1 75 ? -3.568 10.821 12.881 1.00 67.69 75 ASN A N 1
ATOM 623 C CA . ASN A 1 75 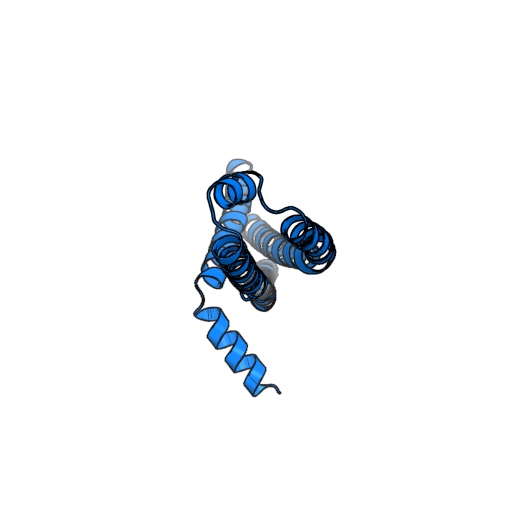? -3.631 10.546 14.319 1.00 67.69 75 ASN A CA 1
ATOM 624 C C . ASN A 1 75 ? -4.057 11.781 15.127 1.00 67.69 75 ASN A C 1
ATOM 626 O O . ASN A 1 75 ? -4.862 11.650 16.047 1.00 67.69 75 ASN A O 1
ATOM 630 N N . SER A 1 76 ? -3.589 12.973 14.745 1.00 65.94 76 SER A N 1
ATOM 631 C CA . SER A 1 76 ? -3.962 14.232 15.401 1.00 65.94 76 SER A CA 1
ATOM 632 C C . SER A 1 76 ? -5.438 14.584 15.162 1.00 65.94 76 SER A C 1
ATOM 634 O O . SER A 1 76 ? -6.207 14.778 16.106 1.00 65.94 76 SER A O 1
ATOM 636 N N . ILE A 1 77 ? -5.881 14.547 13.901 1.00 68.06 77 ILE A N 1
ATOM 637 C CA . ILE A 1 77 ? -7.261 14.907 13.531 1.00 68.06 77 ILE A CA 1
ATOM 638 C C . ILE A 1 77 ? -8.266 13.863 14.011 1.00 68.06 77 ILE A C 1
ATOM 640 O O . ILE A 1 77 ? -9.325 14.205 14.540 1.00 68.06 77 ILE A O 1
ATOM 644 N N . SER A 1 78 ? -7.948 12.574 13.861 1.00 64.44 78 SER A N 1
ATOM 645 C CA . SER A 1 78 ? -8.870 11.513 14.268 1.00 64.44 78 SER A CA 1
ATOM 646 C C . SER A 1 78 ? -9.081 11.468 15.778 1.00 64.44 78 SER A C 1
ATOM 648 O O . SER A 1 78 ? -10.163 11.063 16.201 1.00 64.44 78 SER A O 1
ATOM 650 N N . LYS A 1 79 ? -8.112 11.913 16.589 1.00 66.75 79 LYS A N 1
ATOM 651 C CA . LYS A 1 79 ? -8.283 12.032 18.040 1.00 66.75 79 LYS A CA 1
ATOM 652 C C . LYS A 1 79 ? -9.332 13.092 18.383 1.00 66.75 79 LYS A C 1
ATOM 654 O O . LYS A 1 79 ? -10.336 12.758 19.007 1.00 66.75 79 LYS A O 1
ATOM 659 N N . SER A 1 80 ? -9.176 14.308 17.860 1.00 62.81 80 SER A N 1
ATOM 660 C CA . SER A 1 80 ? -10.138 15.405 18.060 1.00 62.81 80 SER A CA 1
ATOM 661 C C . SER A 1 80 ? -11.545 15.057 17.537 1.00 62.81 80 SER A C 1
ATOM 663 O O . SER A 1 80 ? -12.565 15.313 18.186 1.00 62.81 80 SER A O 1
ATOM 665 N N . TYR A 1 81 ? -11.625 14.371 16.393 1.00 64.06 81 TYR A N 1
ATOM 666 C CA . TYR A 1 81 ? -12.905 13.963 15.811 1.00 64.06 81 TYR A CA 1
ATOM 667 C C . TYR A 1 81 ? -13.580 12.794 16.558 1.00 64.06 81 TYR A C 1
ATOM 669 O O . TYR A 1 81 ? -14.808 12.721 16.641 1.00 64.06 81 TYR A O 1
ATOM 677 N N . LYS A 1 82 ? -12.803 11.854 17.114 1.00 63.69 82 LYS A N 1
ATOM 678 C CA . LYS A 1 82 ? -13.341 10.767 17.950 1.00 63.69 82 LYS A CA 1
ATOM 679 C C . LYS A 1 82 ? -13.842 11.293 19.293 1.00 63.69 82 LYS A C 1
ATOM 681 O O . LYS A 1 82 ? -14.899 10.856 19.734 1.00 63.69 82 LYS A O 1
ATOM 686 N N . GLU A 1 83 ? -13.120 12.223 19.911 1.00 61.47 83 GLU A N 1
ATOM 687 C CA . GLU A 1 83 ? -13.499 12.820 21.197 1.00 61.47 83 GLU A CA 1
ATOM 688 C C . GLU A 1 83 ? -14.778 13.669 21.071 1.00 61.47 83 GLU A C 1
ATOM 690 O O . GLU A 1 83 ? -15.700 13.507 21.871 1.00 61.47 83 GLU A O 1
ATOM 695 N N . SER A 1 84 ? -14.915 14.462 20.002 1.00 59.78 84 SER A N 1
ATOM 696 C CA . SER A 1 84 ? -16.133 15.256 19.747 1.00 59.78 84 SER A CA 1
ATOM 697 C C . SER A 1 84 ? -17.388 14.409 19.480 1.00 59.78 84 SER A C 1
ATOM 699 O O . SER A 1 84 ? -18.477 14.760 19.928 1.00 59.78 84 SER A O 1
ATOM 701 N N . LYS A 1 85 ? -17.268 13.249 18.816 1.00 56.69 85 LYS A N 1
ATOM 702 C CA . LYS A 1 85 ? -18.409 12.334 18.598 1.00 56.69 85 LYS A CA 1
ATOM 703 C C . LYS A 1 85 ? -18.884 11.597 19.851 1.00 56.69 85 LYS A C 1
ATOM 705 O O . LYS A 1 85 ? -19.993 11.068 19.842 1.00 56.69 85 LYS A O 1
ATOM 710 N N . VAL A 1 86 ? -18.064 11.512 20.897 1.00 57.16 86 VAL A N 1
ATOM 711 C CA . VAL A 1 86 ? -18.462 10.891 22.172 1.00 57.16 86 VAL A CA 1
ATOM 712 C C . VAL A 1 86 ? -19.194 11.895 23.067 1.00 57.16 86 VAL A C 1
ATOM 714 O O . VAL A 1 86 ? -20.049 11.476 23.845 1.00 57.16 86 VAL A O 1
ATOM 717 N N . SER A 1 87 ? -18.907 13.199 22.948 1.00 53.19 87 SER A N 1
ATOM 718 C CA . SER A 1 87 ? -19.527 14.226 23.799 1.00 53.19 87 SER A CA 1
ATOM 719 C C . SER A 1 87 ? -20.907 14.680 23.321 1.00 53.19 87 SER A C 1
ATOM 721 O O . SER A 1 87 ? -21.699 15.146 24.135 1.00 53.19 87 SER A O 1
ATOM 723 N N . VAL A 1 88 ? -21.220 14.531 22.031 1.00 54.69 88 VAL A N 1
ATOM 724 C CA . VAL A 1 88 ? -22.522 14.910 21.469 1.00 54.69 88 VAL A CA 1
ATOM 725 C C . VAL A 1 88 ? -23.263 13.633 21.088 1.00 54.69 88 VAL A C 1
ATOM 727 O O . VAL A 1 88 ? -23.044 13.068 20.015 1.00 54.69 88 VAL A O 1
ATOM 730 N N . GLY A 1 89 ? -24.109 13.131 21.994 1.00 60.72 89 GLY A N 1
ATOM 731 C CA . GLY A 1 89 ? -25.051 12.062 21.657 1.00 60.72 89 GLY A CA 1
ATOM 732 C C . GLY A 1 89 ? -25.803 12.454 20.387 1.00 60.72 89 GLY A C 1
ATOM 733 O O . GLY A 1 89 ? -26.182 13.615 20.227 1.00 60.72 89 GLY A O 1
ATOM 734 N N . SER A 1 90 ? -25.953 11.539 19.425 1.00 70.50 90 SER A N 1
ATOM 735 C CA . SER A 1 90 ? -26.556 11.961 18.157 1.00 70.50 90 SER A CA 1
ATOM 736 C C . SER A 1 90 ? -27.994 12.421 18.419 1.00 70.50 90 SER A C 1
ATOM 738 O O . SER A 1 90 ? -28.713 11.784 19.187 1.00 70.50 90 SER A O 1
ATOM 740 N N . TYR A 1 91 ? -28.459 13.476 17.748 1.00 72.75 91 TYR A N 1
ATOM 741 C CA . TYR A 1 91 ? -29.844 13.967 17.867 1.00 72.75 91 TYR A CA 1
ATOM 742 C C . TYR A 1 91 ? -30.896 12.840 17.732 1.00 72.75 91 TYR A C 1
ATOM 744 O O . TYR A 1 91 ? -31.960 12.839 18.354 1.00 72.75 91 TYR A O 1
ATOM 752 N N . LYS A 1 92 ? -30.569 11.808 16.944 1.00 76.19 92 LYS A N 1
ATOM 753 C CA . LYS A 1 92 ? -31.375 10.594 16.765 1.00 76.19 92 LYS A CA 1
ATOM 754 C C . LYS A 1 92 ? -31.427 9.706 18.017 1.00 76.19 92 LYS A C 1
ATOM 756 O O . LYS A 1 92 ? -32.453 9.073 18.264 1.00 76.19 92 LYS A O 1
ATOM 761 N N . GLU A 1 93 ? -30.342 9.620 18.780 1.00 78.38 93 GLU A N 1
ATOM 762 C CA . GLU A 1 93 ? -30.274 8.905 20.061 1.00 78.38 93 GLU A CA 1
ATOM 763 C C . GLU A 1 93 ? -31.024 9.667 21.156 1.00 78.38 93 GLU A C 1
ATOM 765 O O . GLU A 1 93 ? -31.775 9.042 21.903 1.00 78.38 93 GLU A O 1
ATOM 770 N N . GLU A 1 94 ? -30.923 10.998 21.189 1.00 80.50 94 GLU A N 1
ATOM 771 C CA . GLU A 1 94 ? -31.700 11.835 22.115 1.00 80.50 94 GLU A CA 1
ATOM 772 C C . GLU A 1 94 ? -33.208 11.705 21.882 1.00 80.50 94 GLU A C 1
ATOM 774 O O . GLU A 1 94 ? -33.953 11.422 22.822 1.00 80.50 94 GLU A O 1
ATOM 779 N N . ARG A 1 95 ? -33.665 11.763 20.624 1.00 82.50 95 ARG A N 1
ATOM 780 C CA . ARG A 1 95 ? -35.080 11.526 20.280 1.00 82.50 95 ARG A CA 1
ATOM 781 C C . ARG A 1 95 ? -35.607 10.160 20.719 1.00 82.50 95 ARG A C 1
ATOM 783 O O . ARG A 1 95 ? -36.794 10.037 21.014 1.00 82.50 95 ARG A O 1
ATOM 790 N N . LYS A 1 96 ? -34.764 9.124 20.724 1.00 82.31 96 LYS A N 1
ATOM 791 C CA . LYS A 1 96 ? -35.152 7.791 21.209 1.00 82.31 96 LYS A CA 1
ATOM 792 C C . LYS A 1 96 ? -35.245 7.757 22.729 1.00 82.31 96 LYS A C 1
ATOM 794 O O . LYS A 1 96 ? -36.203 7.195 23.246 1.00 82.31 96 LYS A O 1
ATOM 799 N N . MET A 1 97 ? -34.301 8.396 23.420 1.00 83.00 97 MET A N 1
ATOM 800 C CA . MET A 1 97 ? -34.303 8.487 24.882 1.00 83.00 97 MET A CA 1
ATOM 801 C C . MET A 1 97 ? -35.523 9.244 25.418 1.00 83.00 97 MET A C 1
ATOM 803 O O . MET A 1 97 ? -36.011 8.892 26.483 1.00 83.00 97 MET A O 1
ATOM 807 N N . LEU A 1 98 ? -36.065 10.223 24.683 1.00 84.50 98 LEU A N 1
ATOM 808 C CA . LEU A 1 98 ? -37.290 10.940 25.081 1.00 84.50 98 LEU A CA 1
ATOM 809 C C . LEU A 1 98 ? -38.521 10.031 25.250 1.00 84.50 98 LEU A C 1
ATOM 811 O O . LEU A 1 98 ? -39.439 10.399 25.973 1.00 84.50 98 LEU A O 1
ATOM 815 N N . LYS A 1 99 ? -38.546 8.858 24.602 1.00 88.44 99 LYS A N 1
ATOM 816 C CA . LYS A 1 99 ? -39.660 7.894 24.669 1.00 88.44 99 LYS A CA 1
ATOM 817 C C . LYS A 1 99 ? -39.450 6.779 25.701 1.00 88.44 99 LYS A C 1
ATOM 819 O O . LYS A 1 99 ? -40.238 5.843 25.734 1.00 88.44 99 LYS A O 1
ATOM 824 N N . MET A 1 100 ? -38.371 6.840 26.478 1.00 89.75 100 MET A N 1
ATOM 825 C CA . MET A 1 100 ? -37.959 5.794 27.417 1.00 89.75 100 MET A CA 1
ATOM 826 C C . MET A 1 100 ? -38.153 6.258 28.863 1.00 89.75 100 MET A C 1
ATOM 828 O O . MET A 1 100 ? -38.043 7.452 29.157 1.00 89.75 100 MET A O 1
ATOM 832 N N . SER A 1 101 ? -38.383 5.317 29.774 1.00 90.88 101 SER A N 1
ATOM 833 C CA . SER A 1 101 ? -38.341 5.575 31.218 1.00 90.88 101 SER A CA 1
ATOM 834 C C . SER A 1 101 ? -36.916 5.899 31.693 1.00 90.88 101 SER A C 1
ATOM 836 O O . SER A 1 101 ? -35.932 5.588 31.021 1.00 90.88 101 SER A O 1
ATOM 838 N N . GLU A 1 102 ? -36.769 6.499 32.876 1.00 86.62 102 GLU A N 1
ATOM 839 C CA . GLU A 1 102 ? -35.444 6.840 33.427 1.00 86.62 102 GLU A CA 1
ATOM 840 C C . GLU A 1 102 ? -34.532 5.614 33.619 1.00 86.62 102 GLU A C 1
ATOM 842 O O . GLU A 1 102 ? -33.332 5.673 33.336 1.00 86.62 102 GLU A O 1
ATOM 847 N N . ALA A 1 103 ? -35.100 4.472 34.018 1.00 86.75 103 ALA A N 1
ATOM 848 C CA . ALA A 1 103 ? -34.358 3.218 34.142 1.00 86.75 103 ALA A CA 1
ATOM 849 C C . ALA A 1 103 ? -33.842 2.720 32.777 1.00 86.75 103 ALA A C 1
ATOM 851 O O . ALA A 1 103 ? -32.672 2.349 32.640 1.00 86.75 103 ALA A O 1
ATOM 852 N N . GLU A 1 104 ? -34.681 2.780 31.740 1.00 85.25 104 GLU A N 1
ATOM 853 C CA . GLU A 1 104 ? -34.313 2.397 30.372 1.00 85.25 104 GLU A CA 1
ATOM 854 C C . GLU A 1 104 ? -33.296 3.361 29.754 1.00 85.25 104 GLU A C 1
ATOM 856 O O . GLU A 1 104 ? -32.349 2.918 29.100 1.00 85.25 104 GLU A O 1
ATOM 861 N N . LYS A 1 105 ? -33.424 4.673 30.002 1.00 85.75 105 LYS A N 1
ATOM 862 C CA . LYS A 1 105 ? -32.447 5.681 29.555 1.00 85.75 105 LYS A CA 1
ATOM 863 C C . LYS A 1 105 ? -31.050 5.370 30.086 1.00 85.75 105 LYS A C 1
ATOM 865 O O . LYS A 1 105 ? -30.076 5.478 29.335 1.00 85.75 105 LYS A O 1
ATOM 870 N N . LYS A 1 106 ? -30.936 4.970 31.356 1.00 85.25 106 LYS A N 1
ATOM 871 C CA . LYS A 1 106 ? -29.651 4.623 31.981 1.00 85.25 106 LYS A CA 1
ATOM 872 C C . LYS A 1 106 ? -28.999 3.418 31.293 1.00 85.25 106 LYS A C 1
ATOM 874 O O . LYS A 1 106 ? -27.843 3.511 30.877 1.00 85.25 106 LYS A O 1
ATOM 879 N N . LEU A 1 107 ? -29.759 2.342 31.078 1.00 86.50 107 LEU A N 1
ATOM 880 C CA . LEU A 1 107 ? -29.290 1.151 30.355 1.00 86.50 107 LEU A CA 1
ATOM 881 C C . LEU A 1 107 ? -28.907 1.468 28.901 1.00 86.50 107 LEU A C 1
ATOM 883 O O . LEU A 1 107 ? -27.880 1.006 28.400 1.00 86.50 107 LEU A O 1
ATOM 887 N N . TYR A 1 108 ? -29.699 2.299 28.224 1.00 84.75 108 TYR A N 1
ATOM 888 C CA . TYR A 1 108 ? -29.457 2.686 26.837 1.00 84.75 108 TYR A CA 1
ATOM 889 C C . TYR A 1 108 ? -28.163 3.503 26.677 1.00 84.75 108 TYR A C 1
ATOM 891 O O . TYR A 1 108 ? -27.381 3.257 25.753 1.00 84.75 108 TYR A O 1
ATOM 899 N N . ARG A 1 109 ? -27.874 4.421 27.610 1.00 82.94 109 ARG A N 1
ATOM 900 C CA . ARG A 1 109 ? -26.609 5.180 27.632 1.00 82.94 109 ARG A CA 1
ATOM 901 C C . ARG A 1 109 ? -25.394 4.276 27.833 1.00 82.94 109 ARG A C 1
ATOM 903 O O . ARG A 1 109 ? -24.384 4.458 27.152 1.00 82.94 109 ARG A O 1
ATOM 910 N N . GLU A 1 110 ? -25.485 3.282 28.715 1.00 83.88 110 GLU A N 1
ATOM 911 C CA . GLU A 1 110 ? -24.406 2.304 28.908 1.00 83.88 110 GLU A CA 1
ATOM 912 C C . GLU A 1 110 ? -24.152 1.463 27.651 1.00 83.88 110 GLU A C 1
ATOM 914 O O . GLU A 1 110 ? -22.996 1.253 27.274 1.00 83.88 110 GLU A O 1
ATOM 919 N N . GLN A 1 111 ? -25.207 1.034 26.951 1.00 84.88 111 GLN A N 1
ATOM 920 C CA . GLN A 1 111 ? -25.074 0.305 25.686 1.00 84.88 111 GLN A CA 1
ATOM 921 C C . GLN A 1 111 ? -24.422 1.154 24.588 1.00 84.88 111 GLN A C 1
ATOM 923 O O . GLN A 1 111 ? -23.558 0.657 23.860 1.00 84.88 111 GLN A O 1
ATOM 928 N N . ILE A 1 112 ? -24.792 2.434 24.470 1.00 82.19 112 ILE A N 1
ATOM 929 C CA . ILE A 1 112 ? -24.151 3.360 23.524 1.00 82.19 112 ILE A CA 1
ATOM 930 C C . ILE A 1 112 ? -22.672 3.532 23.869 1.00 82.19 112 ILE A C 1
ATOM 932 O O . ILE A 1 112 ? -21.822 3.435 22.981 1.00 82.19 112 ILE A O 1
ATOM 936 N N . ARG A 1 113 ? -22.346 3.730 25.151 1.00 81.50 113 ARG A N 1
ATOM 937 C CA . ARG A 1 113 ? -20.959 3.879 25.607 1.00 81.50 113 ARG A CA 1
ATOM 938 C C . ARG A 1 113 ? -20.121 2.647 25.261 1.00 81.50 113 ARG A C 1
ATOM 940 O O . ARG A 1 113 ? -19.042 2.811 24.693 1.00 81.50 113 ARG A O 1
ATOM 947 N N . LYS A 1 114 ? -20.641 1.440 25.510 1.00 82.69 114 LYS A N 1
ATOM 948 C CA . LYS A 1 114 ? -19.982 0.175 25.138 1.00 82.69 114 LYS A CA 1
ATOM 949 C C . LYS A 1 114 ? -19.771 0.063 23.624 1.00 82.69 114 LYS A C 1
ATOM 951 O O . LYS A 1 114 ? -18.644 -0.143 23.183 1.00 82.69 114 LYS A O 1
ATOM 956 N N . ARG A 1 115 ? -20.807 0.313 22.812 1.00 80.44 115 ARG A N 1
ATOM 957 C CA . ARG A 1 115 ? -20.700 0.295 21.336 1.00 80.44 115 ARG A CA 1
ATOM 958 C C . ARG A 1 115 ? -19.695 1.316 20.802 1.00 80.44 115 ARG A C 1
ATOM 960 O O . ARG A 1 115 ? -18.996 1.052 19.824 1.00 80.44 115 ARG A O 1
ATOM 967 N N . ASN A 1 116 ? -19.631 2.498 21.406 1.00 76.62 116 ASN A N 1
ATOM 968 C CA . ASN A 1 116 ? -18.678 3.530 21.009 1.00 76.62 116 ASN A CA 1
ATOM 969 C C . ASN A 1 116 ? -17.249 3.144 21.402 1.00 76.62 116 ASN A C 1
ATOM 971 O O . ASN A 1 116 ? -16.344 3.302 20.585 1.00 76.62 116 ASN A O 1
ATOM 975 N N . GLN A 1 117 ? -17.047 2.556 22.584 1.00 75.94 117 GLN A N 1
ATOM 976 C CA . GLN A 1 117 ? -15.753 2.001 22.989 1.00 75.94 117 GLN A CA 1
ATOM 977 C C . GLN A 1 117 ? -15.289 0.880 22.049 1.00 75.94 117 GLN A C 1
ATOM 979 O O . GLN A 1 117 ? -14.146 0.903 21.604 1.00 75.94 117 GLN A O 1
ATOM 984 N N . GLU A 1 118 ? -16.170 -0.036 21.646 1.00 78.50 118 GLU A N 1
ATOM 985 C CA . GLU A 1 118 ? -15.850 -1.086 20.664 1.00 78.50 118 GLU A CA 1
ATOM 986 C C . GLU A 1 118 ? -15.420 -0.513 19.305 1.00 78.50 118 GLU A C 1
ATOM 988 O O . GLU A 1 118 ? -14.461 -0.987 18.694 1.00 78.50 118 GLU A O 1
ATOM 993 N N . LYS A 1 119 ? -16.091 0.545 18.827 1.00 71.56 119 LYS A N 1
ATOM 994 C CA . LYS A 1 119 ? -15.705 1.239 17.585 1.00 71.56 119 LYS A CA 1
ATOM 995 C C . LYS A 1 119 ? -14.354 1.940 17.706 1.00 71.56 119 LYS A C 1
ATOM 997 O O . LYS A 1 119 ? -13.612 1.983 16.725 1.00 71.56 119 LYS A O 1
ATOM 1002 N N . ILE A 1 120 ? -14.042 2.498 18.874 1.00 67.81 120 ILE A N 1
ATOM 1003 C CA . ILE A 1 120 ? -12.755 3.151 19.146 1.00 67.81 120 ILE A CA 1
ATOM 1004 C C . ILE A 1 120 ? -11.630 2.112 19.204 1.00 67.81 120 ILE A C 1
ATOM 1006 O O . ILE A 1 120 ? -10.559 2.369 18.652 1.00 67.81 120 ILE A O 1
ATOM 1010 N N . ASN A 1 121 ? -11.908 0.941 19.782 1.00 69.44 121 ASN A N 1
ATOM 1011 C CA . ASN A 1 121 ? -10.963 -0.160 19.973 1.00 69.44 121 ASN A CA 1
ATOM 1012 C C . ASN A 1 121 ? -10.770 -1.043 18.731 1.00 69.44 121 ASN A C 1
ATOM 1014 O O . ASN A 1 121 ? -9.991 -1.995 18.782 1.00 69.44 121 ASN A O 1
ATOM 1018 N N . LYS A 1 122 ? -11.456 -0.763 17.610 1.00 68.06 122 LYS A N 1
ATOM 1019 C CA . LYS A 1 122 ? -11.210 -1.497 16.363 1.00 68.06 122 LYS A CA 1
ATOM 1020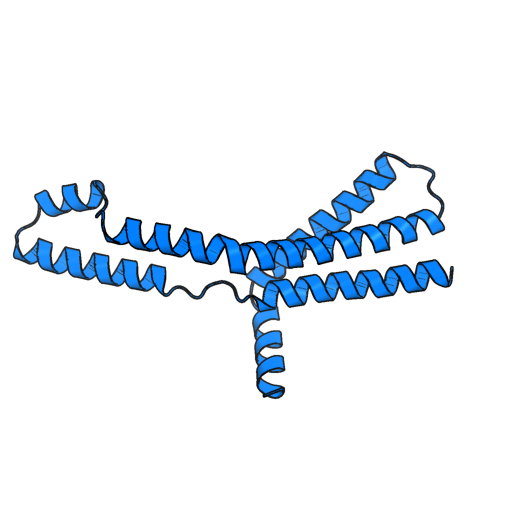 C C . LYS A 1 122 ? -9.729 -1.376 15.986 1.00 68.06 122 LYS A C 1
ATOM 1022 O O . LYS A 1 122 ? -9.231 -0.250 15.896 1.00 68.06 122 LYS A O 1
ATOM 1027 N N . PRO A 1 123 ? -9.036 -2.502 15.732 1.00 64.19 123 PRO A N 1
ATOM 1028 C CA . PRO A 1 123 ? -7.622 -2.472 15.403 1.00 64.19 123 PRO A CA 1
ATOM 1029 C C . PRO A 1 123 ? -7.426 -1.643 14.135 1.00 64.19 123 PRO A C 1
ATOM 1031 O O . PRO A 1 123 ? -8.017 -1.921 13.089 1.00 64.19 123 PRO A O 1
ATOM 1034 N N . MET A 1 124 ? -6.622 -0.585 14.241 1.00 70.31 124 MET A N 1
ATOM 1035 C CA . MET A 1 124 ? -6.220 0.191 13.076 1.00 70.31 124 MET A CA 1
ATOM 1036 C C . MET A 1 124 ? -5.382 -0.683 12.143 1.00 70.31 124 MET A C 1
ATOM 1038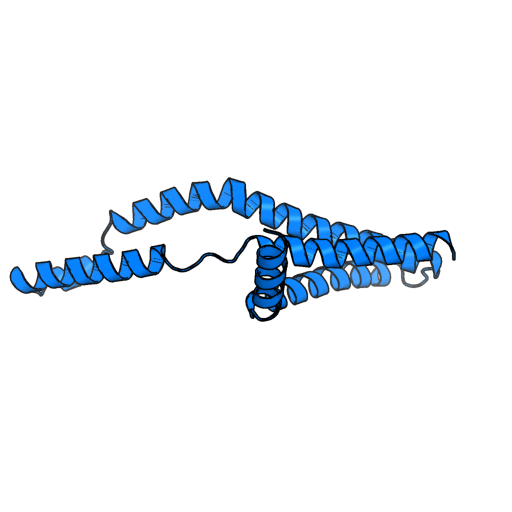 O O . MET A 1 124 ? -4.660 -1.578 12.584 1.00 70.31 124 MET A O 1
ATOM 1042 N N . ILE A 1 125 ? -5.465 -0.399 10.840 1.00 76.88 125 ILE A N 1
ATOM 1043 C CA . ILE A 1 125 ? -4.599 -1.028 9.838 1.00 76.88 125 ILE A CA 1
ATOM 1044 C C . ILE A 1 125 ? -3.154 -0.874 10.306 1.00 76.88 125 ILE A C 1
ATOM 1046 O O . ILE A 1 125 ? -2.742 0.224 10.683 1.00 76.88 125 ILE A O 1
ATOM 1050 N N . ASN A 1 126 ? -2.387 -1.956 10.288 1.00 83.12 126 ASN A N 1
ATOM 1051 C CA . ASN A 1 126 ? -1.006 -1.919 10.732 1.00 83.12 126 ASN A CA 1
ATOM 1052 C C . ASN A 1 126 ? -0.151 -1.099 9.755 1.00 83.12 126 ASN A C 1
ATOM 1054 O O . ASN A 1 126 ? -0.318 -1.184 8.538 1.00 83.12 126 ASN A O 1
ATOM 1058 N N . ASN A 1 127 ? 0.781 -0.306 10.278 1.00 85.75 127 ASN A N 1
ATOM 1059 C CA . ASN A 1 127 ? 1.710 0.477 9.463 1.00 85.75 127 ASN A CA 1
ATOM 1060 C C . ASN A 1 127 ? 2.635 -0.411 8.618 1.00 85.75 127 ASN A C 1
ATOM 1062 O O . ASN A 1 127 ? 3.051 0.006 7.539 1.00 85.75 127 ASN A O 1
ATOM 1066 N N . ILE A 1 128 ? 2.885 -1.649 9.066 1.00 87.00 128 ILE A N 1
ATOM 1067 C CA . ILE A 1 128 ? 3.678 -2.657 8.344 1.00 87.00 128 ILE A CA 1
ATOM 1068 C C . ILE A 1 128 ? 3.178 -2.856 6.907 1.00 87.00 128 ILE A C 1
ATOM 1070 O O . ILE A 1 128 ? 3.989 -3.051 6.007 1.00 87.00 128 ILE A O 1
ATOM 1074 N N . VAL A 1 129 ? 1.871 -2.728 6.661 1.00 89.94 129 VAL A N 1
ATOM 1075 C CA . VAL A 1 129 ? 1.298 -2.873 5.315 1.00 89.94 129 VAL A CA 1
ATOM 1076 C C . VAL A 1 129 ? 1.899 -1.867 4.328 1.00 89.94 129 VAL A C 1
ATOM 1078 O O . VAL A 1 129 ? 2.226 -2.239 3.203 1.00 89.94 129 VAL A O 1
ATOM 1081 N N . PHE A 1 130 ? 2.087 -0.612 4.739 1.00 91.06 130 PHE A N 1
ATOM 1082 C CA . PHE A 1 130 ? 2.654 0.430 3.876 1.00 91.06 130 PHE A CA 1
ATOM 1083 C C . PHE A 1 130 ? 4.151 0.220 3.654 1.00 91.06 130 PHE A C 1
ATOM 1085 O O .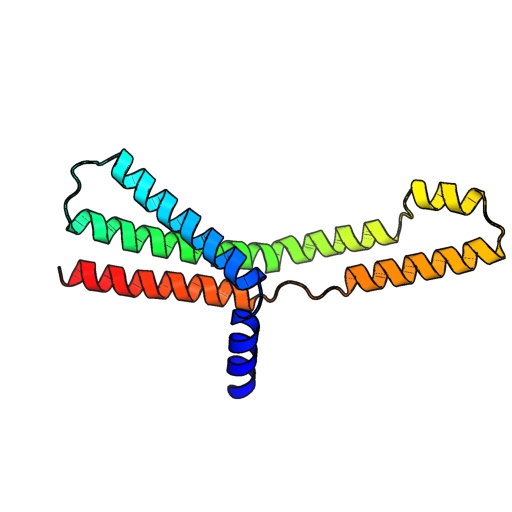 PHE A 1 130 ? 4.622 0.372 2.530 1.00 91.06 130 PHE A O 1
ATOM 1092 N N . TYR A 1 131 ? 4.878 -0.201 4.695 1.00 90.38 131 TYR A N 1
ATOM 1093 C CA . TYR A 1 131 ? 6.296 -0.546 4.580 1.00 90.38 131 TYR A CA 1
ATOM 1094 C C . TYR A 1 131 ? 6.526 -1.709 3.615 1.00 90.38 131 TYR A C 1
ATOM 1096 O O . TYR A 1 131 ? 7.386 -1.610 2.749 1.00 90.38 131 TYR A O 1
ATOM 1104 N N . LEU A 1 132 ? 5.740 -2.786 3.720 1.00 92.94 132 LEU A N 1
ATOM 1105 C CA . LEU A 1 132 ? 5.870 -3.941 2.830 1.00 92.94 132 LEU A CA 1
ATOM 1106 C C . LEU A 1 132 ? 5.559 -3.574 1.375 1.00 92.94 132 LEU A C 1
ATOM 1108 O O . LEU A 1 132 ? 6.313 -3.950 0.484 1.00 92.94 132 LEU A O 1
ATOM 1112 N N . ASN A 1 133 ? 4.492 -2.808 1.127 1.00 94.00 133 ASN A N 1
ATOM 1113 C CA . ASN A 1 133 ? 4.164 -2.364 -0.230 1.00 94.00 133 ASN A CA 1
ATOM 1114 C C . ASN A 1 133 ? 5.248 -1.437 -0.804 1.00 94.00 133 ASN A C 1
ATOM 1116 O O . ASN A 1 133 ? 5.717 -1.670 -1.915 1.00 94.00 133 ASN A O 1
ATOM 1120 N N . SER A 1 134 ? 5.715 -0.447 -0.035 1.00 94.94 134 SER A N 1
ATOM 1121 C CA . SER A 1 134 ? 6.839 0.409 -0.440 1.00 94.94 134 SER A CA 1
ATOM 1122 C C . SER A 1 134 ? 8.100 -0.411 -0.731 1.00 94.94 134 SER A C 1
ATOM 1124 O O . SER A 1 134 ? 8.747 -0.196 -1.755 1.00 94.94 134 SER A O 1
ATOM 1126 N N . PHE A 1 135 ? 8.412 -1.404 0.104 1.00 95.31 135 PHE A N 1
ATOM 1127 C CA . PHE A 1 135 ? 9.563 -2.281 -0.091 1.00 95.31 135 PHE A CA 1
ATOM 1128 C C . PHE A 1 135 ? 9.467 -3.102 -1.383 1.00 95.31 135 PHE A C 1
ATOM 1130 O O . PHE A 1 135 ? 10.459 -3.220 -2.103 1.00 95.31 135 PHE A O 1
ATOM 1137 N N . ILE A 1 136 ? 8.283 -3.621 -1.729 1.00 95.50 136 ILE A N 1
ATOM 1138 C CA . ILE A 1 136 ? 8.078 -4.365 -2.981 1.00 95.50 136 ILE A CA 1
ATOM 1139 C C . ILE A 1 136 ? 8.344 -3.465 -4.195 1.00 95.50 136 ILE A C 1
ATOM 1141 O O . ILE A 1 136 ? 9.124 -3.834 -5.071 1.00 95.50 136 ILE A O 1
ATOM 1145 N N . PHE A 1 137 ? 7.763 -2.262 -4.232 1.00 96.69 137 PHE A N 1
ATOM 1146 C CA . PHE A 1 137 ? 7.987 -1.329 -5.343 1.00 96.69 137 PHE A CA 1
ATOM 1147 C C . PHE A 1 137 ? 9.420 -0.781 -5.378 1.00 96.69 137 PHE A C 1
ATOM 1149 O O . PHE A 1 137 ? 9.965 -0.586 -6.459 1.00 96.69 137 PHE A O 1
ATOM 1156 N N . MET A 1 138 ? 10.072 -0.612 -4.225 1.00 96.56 138 MET A N 1
ATOM 1157 C CA . MET A 1 138 ? 11.498 -0.275 -4.168 1.00 96.56 138 MET A CA 1
ATOM 1158 C C . MET A 1 138 ? 12.376 -1.413 -4.711 1.00 96.56 138 MET A C 1
ATOM 1160 O O . MET A 1 138 ? 13.350 -1.164 -5.414 1.00 96.56 138 MET A O 1
ATOM 1164 N N . SER A 1 139 ? 12.016 -2.670 -4.441 1.00 95.56 139 SER A N 1
ATOM 1165 C CA . SER A 1 139 ? 12.722 -3.829 -5.004 1.00 95.56 139 SER A CA 1
ATOM 1166 C C . SER A 1 139 ? 12.591 -3.863 -6.529 1.00 95.56 139 SER A C 1
ATOM 1168 O O . SER A 1 139 ? 13.578 -4.088 -7.223 1.00 95.56 139 SER A O 1
ATOM 1170 N N . LEU A 1 140 ? 11.397 -3.565 -7.060 1.00 95.56 140 LEU A N 1
ATOM 1171 C CA . LEU A 1 140 ? 11.186 -3.418 -8.504 1.00 95.56 140 LEU A CA 1
ATOM 1172 C C . LEU A 1 140 ? 12.020 -2.275 -9.095 1.00 95.5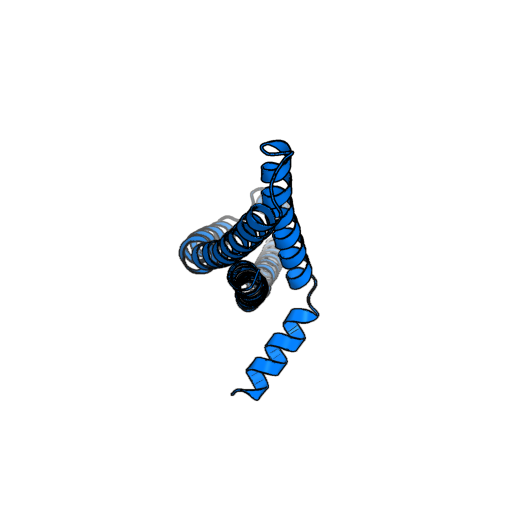6 140 LEU A C 1
ATOM 1174 O O . LEU A 1 140 ? 12.626 -2.459 -10.146 1.00 95.56 140 LEU A O 1
ATOM 1178 N N . PHE A 1 141 ? 12.108 -1.133 -8.407 1.00 96.12 141 PHE A N 1
ATOM 1179 C CA . PHE A 1 141 ? 12.976 -0.023 -8.809 1.00 96.12 141 PHE A CA 1
ATOM 1180 C C . PHE A 1 141 ? 14.434 -0.463 -8.953 1.00 96.12 141 PHE A C 1
ATOM 1182 O O . PHE A 1 141 ? 15.040 -0.209 -9.993 1.00 96.12 141 PHE A O 1
ATOM 1189 N N . ILE A 1 142 ? 14.966 -1.181 -7.959 1.00 95.25 142 ILE A N 1
ATOM 1190 C CA . ILE A 1 142 ? 16.337 -1.713 -7.991 1.00 95.25 142 ILE A CA 1
ATOM 1191 C C . ILE A 1 142 ? 16.521 -2.689 -9.164 1.00 95.25 142 ILE A C 1
ATOM 1193 O O . ILE A 1 142 ? 17.537 -2.646 -9.852 1.00 95.25 142 ILE A O 1
ATOM 1197 N N . ILE A 1 143 ? 15.542 -3.549 -9.443 1.00 94.56 143 ILE A N 1
ATOM 1198 C CA . ILE A 1 143 ? 15.623 -4.471 -10.584 1.00 94.56 143 ILE A CA 1
ATOM 1199 C C . ILE A 1 143 ? 15.657 -3.690 -11.904 1.00 94.56 143 ILE A C 1
ATOM 1201 O O . ILE A 1 143 ? 16.531 -3.926 -12.737 1.00 94.56 143 ILE A O 1
ATOM 1205 N N . PHE A 1 144 ? 14.750 -2.732 -12.099 1.00 94.19 144 PHE A N 1
ATOM 1206 C CA . PHE A 1 144 ? 14.662 -1.986 -13.355 1.00 94.19 144 PHE A CA 1
ATOM 1207 C C . PHE A 1 144 ? 15.855 -1.060 -13.591 1.00 94.19 144 PHE A C 1
ATOM 1209 O O . PHE A 1 144 ? 16.296 -0.947 -14.734 1.00 94.19 144 PHE A O 1
ATOM 1216 N N . ILE A 1 145 ? 16.408 -0.435 -12.546 1.00 93.31 145 ILE A N 1
ATOM 1217 C CA . ILE A 1 145 ? 17.609 0.398 -12.689 1.00 93.31 145 ILE A CA 1
ATOM 1218 C C . ILE A 1 145 ? 18.836 -0.449 -13.042 1.00 93.31 145 ILE A C 1
ATOM 1220 O O . ILE A 1 145 ? 19.630 -0.034 -13.885 1.00 93.31 145 ILE A O 1
ATOM 1224 N N . LEU A 1 146 ? 18.972 -1.650 -12.464 1.00 92.75 146 LEU A N 1
ATOM 1225 C CA . LEU A 1 146 ? 20.051 -2.570 -12.827 1.00 92.75 146 LEU A CA 1
ATOM 1226 C C . LEU A 1 146 ? 19.926 -2.971 -14.297 1.00 92.75 146 LEU A C 1
ATOM 1228 O O . LEU A 1 146 ? 20.875 -2.787 -15.052 1.00 92.75 146 LEU A O 1
ATOM 1232 N N . VAL A 1 147 ? 18.744 -3.417 -14.733 1.00 90.62 147 VAL A N 1
ATOM 1233 C CA . VAL A 1 147 ? 18.523 -3.782 -16.142 1.00 90.62 147 VAL A CA 1
ATOM 1234 C C . VAL A 1 147 ? 18.794 -2.596 -17.071 1.00 90.62 147 VAL A C 1
ATOM 1236 O O . VAL A 1 147 ? 19.511 -2.761 -18.046 1.00 90.62 147 VAL A O 1
ATOM 1239 N N . HIS A 1 148 ? 18.320 -1.392 -16.742 1.00 89.62 148 HIS A N 1
ATOM 1240 C CA . HIS A 1 148 ? 18.611 -0.181 -17.521 1.00 89.62 148 HIS A CA 1
ATOM 1241 C C . HIS A 1 148 ? 20.113 0.141 -17.619 1.00 89.62 148 HIS A C 1
ATOM 1243 O O . HIS A 1 148 ? 20.551 0.765 -18.579 1.00 89.62 148 HIS A O 1
ATOM 1249 N N . THR A 1 149 ? 20.899 -0.214 -16.603 1.00 88.38 149 THR A N 1
ATOM 1250 C CA . THR A 1 149 ? 22.341 0.076 -16.573 1.00 88.38 149 THR A CA 1
ATOM 1251 C C . THR A 1 149 ? 23.143 -0.946 -17.381 1.00 88.38 149 THR A C 1
ATOM 1253 O O . THR A 1 149 ? 24.178 -0.596 -17.941 1.00 88.38 149 THR A O 1
ATOM 1256 N N . PHE A 1 150 ? 22.674 -2.195 -17.446 1.00 85.75 150 PHE A N 1
ATOM 1257 C CA . PHE A 1 150 ? 23.348 -3.292 -18.150 1.00 85.75 150 PHE A CA 1
ATOM 1258 C C . PHE A 1 150 ? 22.852 -3.529 -19.590 1.00 85.75 150 PHE A C 1
ATOM 1260 O O . PHE A 1 150 ? 23.469 -4.322 -20.300 1.00 85.75 150 PHE A O 1
ATOM 1267 N N . VAL A 1 151 ? 21.764 -2.870 -20.013 1.00 72.88 151 VAL A N 1
ATOM 1268 C CA . VAL A 1 151 ? 21.169 -2.926 -21.367 1.00 72.88 151 VAL A CA 1
ATOM 1269 C C . VAL A 1 151 ? 21.344 -1.590 -22.082 1.00 72.88 151 VAL A C 1
ATOM 1271 O O . VAL A 1 151 ? 21.788 -1.607 -23.249 1.00 72.88 151 VAL A O 1
#

pLDDT: mean 84.04, std 11.17, range [53.19, 97.19]

Foldseek 3Di:
DVVVVVVVLVVLVPDPVLVVLLVVLVVQLVVQLVVVCVVPVPDDPLVSLVSNLVSLLVSLVVLVVVLCCCVPPVVVVVVVVLVVCLVDDPPVLVVVLVVDDPVVNVVSNVVVVVVSVVVVPPDDDDSVSSVVSSVVSVVSSVVSVVVSVVD

Radius of gyration: 23.84 Å; chains: 1; bounding box: 63×30×65 Å

Sequence (151 aa):
MIRNIFSNIKDEFKKKHFYSFFILGIVIFTFIVVAYFVRFPNSSTKNIFSILFVASLVTSLIFIIILLLKVGFWNSISKSYKESKVSVGSYKEERKMLKMSEAEKKLYREQIRKRNQEKINKPMINNIVFYLNSFIFMSLFIIFILVHTFV